Protein AF-A0A1Y1IFC0-F1 (afdb_monomer_lite)

Organism: Klebsormidium nitens (NCBI:txid105231)

pLDDT: mean 81.12, std 18.2, range [35.53, 97.94]

Structure (mmCIF, N/CA/C/O backbone):
data_AF-A0A1Y1IFC0-F1
#
_entry.id   AF-A0A1Y1IFC0-F1
#
loop_
_atom_site.group_PDB
_atom_site.id
_atom_site.type_symbol
_atom_site.label_atom_id
_atom_site.label_alt_id
_atom_site.label_comp_id
_atom_site.label_asym_id
_atom_site.label_entity_id
_atom_site.label_seq_id
_atom_site.pdbx_PDB_ins_code
_atom_site.Cartn_x
_atom_site.Cartn_y
_atom_site.Cartn_z
_atom_site.occupancy
_atom_site.B_iso_or_equiv
_atom_site.auth_seq_id
_atom_site.auth_comp_id
_atom_site.auth_asym_id
_atom_site.auth_atom_id
_atom_site.pdbx_PDB_model_num
ATOM 1 N N . MET A 1 1 ? -16.230 -30.493 -22.474 1.00 39.62 1 MET A N 1
ATOM 2 C CA . MET A 1 1 ? -15.843 -29.108 -22.814 1.00 39.62 1 MET A CA 1
ATOM 3 C C . MET A 1 1 ? -15.493 -28.414 -21.511 1.00 39.62 1 MET A C 1
ATOM 5 O O . ME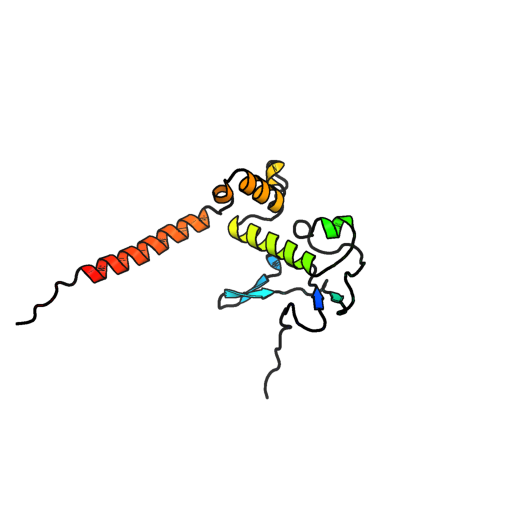T A 1 1 ? -16.393 -27.965 -20.816 1.00 39.62 1 MET A O 1
ATOM 9 N N . SER A 1 2 ? -14.221 -28.444 -21.116 1.00 35.53 2 SER A N 1
ATOM 10 C CA . SER A 1 2 ? -13.767 -27.797 -19.882 1.00 35.53 2 SER A CA 1
ATOM 11 C C . SER A 1 2 ? -13.486 -26.330 -20.181 1.00 35.53 2 SER A C 1
ATOM 13 O O . SER A 1 2 ? -12.669 -26.017 -21.045 1.00 35.53 2 SER A O 1
ATOM 15 N N . SER A 1 3 ? -14.214 -25.437 -19.519 1.00 42.81 3 SER A N 1
ATOM 16 C CA . SER A 1 3 ? -14.024 -23.993 -19.603 1.00 42.81 3 SER A CA 1
ATOM 17 C C . SER A 1 3 ? -12.736 -23.604 -18.875 1.00 42.81 3 SER A C 1
ATOM 19 O O . SER A 1 3 ? -12.694 -23.598 -17.646 1.00 42.81 3 SER A O 1
ATOM 21 N N . ASN A 1 4 ? -11.694 -23.282 -19.640 1.00 44.44 4 ASN A N 1
ATOM 22 C CA . ASN A 1 4 ? -10.499 -22.604 -19.146 1.00 44.44 4 ASN A CA 1
ATOM 23 C C . ASN A 1 4 ? -10.870 -21.175 -18.732 1.00 44.44 4 ASN A C 1
ATOM 25 O O . ASN A 1 4 ? -10.919 -20.271 -19.562 1.00 44.44 4 ASN A O 1
ATOM 29 N N . THR A 1 5 ? -11.121 -20.972 -17.444 1.00 47.12 5 THR A N 1
ATOM 30 C CA . THR A 1 5 ? -11.030 -19.657 -16.798 1.00 47.12 5 THR A CA 1
ATOM 31 C C . THR A 1 5 ? -9.863 -19.701 -15.827 1.00 47.12 5 THR A C 1
ATOM 33 O O . THR A 1 5 ? -10.053 -19.676 -14.611 1.00 47.12 5 THR A O 1
ATOM 36 N N . ASP A 1 6 ? -8.656 -19.849 -16.368 1.00 49.38 6 ASP A N 1
ATOM 37 C CA . ASP A 1 6 ? -7.444 -19.755 -15.566 1.00 49.38 6 ASP A CA 1
ATOM 38 C C . ASP A 1 6 ? -7.130 -18.264 -15.398 1.00 49.38 6 ASP A C 1
ATOM 40 O O . ASP A 1 6 ? -6.638 -17.590 -16.303 1.00 49.38 6 ASP A O 1
ATOM 44 N N . PHE A 1 7 ? -7.548 -17.715 -14.257 1.00 53.00 7 PHE A N 1
ATOM 45 C CA . PHE A 1 7 ? -7.097 -16.400 -13.817 1.00 53.00 7 PHE A CA 1
ATOM 46 C C . PHE A 1 7 ? -5.592 -16.494 -13.532 1.00 53.00 7 PHE A C 1
ATOM 48 O O . PHE A 1 7 ? -5.178 -17.456 -12.880 1.00 53.00 7 PHE A O 1
ATOM 55 N N . PRO A 1 8 ? -4.767 -15.524 -13.964 1.00 51.38 8 PRO A N 1
ATOM 56 C CA . PRO A 1 8 ? -3.340 -15.556 -13.678 1.00 51.38 8 PRO A CA 1
ATOM 57 C C . PRO A 1 8 ? -3.115 -15.619 -12.162 1.00 51.38 8 PRO A C 1
ATOM 59 O O . PRO A 1 8 ? -3.494 -14.712 -11.419 1.00 51.38 8 PRO A O 1
ATOM 62 N N . ARG A 1 9 ? -2.529 -16.726 -11.696 1.00 51.38 9 ARG A N 1
ATOM 63 C CA . ARG A 1 9 ? -2.094 -16.885 -10.307 1.00 51.38 9 ARG A CA 1
ATOM 64 C C . ARG A 1 9 ? -0.907 -15.959 -10.072 1.00 51.38 9 ARG A C 1
ATOM 66 O O . ARG A 1 9 ? 0.124 -16.096 -10.725 1.00 51.38 9 ARG A O 1
ATOM 73 N N . PHE A 1 10 ? -1.050 -15.031 -9.130 1.00 48.81 10 PHE A N 1
ATOM 74 C CA . PHE A 1 10 ? 0.073 -14.245 -8.634 1.00 48.81 10 PHE A CA 1
ATOM 75 C C . PHE A 1 10 ? 0.957 -15.186 -7.812 1.00 48.81 10 PHE A C 1
ATOM 77 O O . PHE A 1 10 ? 0.571 -15.619 -6.729 1.00 48.81 10 PHE A O 1
ATOM 84 N N . CYS A 1 11 ? 2.096 -15.586 -8.365 1.00 50.78 11 CYS A N 1
ATOM 85 C CA . CYS A 1 11 ? 3.029 -16.484 -7.696 1.00 50.78 11 CYS A CA 1
ATOM 86 C C . CYS A 1 11 ? 4.429 -15.874 -7.747 1.00 50.78 11 CYS A C 1
ATOM 88 O O . CYS A 1 11 ? 4.942 -15.535 -8.810 1.00 50.78 11 CYS A O 1
ATOM 90 N N . GLN A 1 12 ? 5.028 -15.728 -6.570 1.00 49.19 12 GLN A N 1
ATOM 91 C CA . GLN A 1 12 ? 6.325 -15.082 -6.368 1.00 49.19 12 GLN A CA 1
ATOM 92 C C . GLN A 1 12 ? 7.491 -15.905 -6.953 1.00 49.19 12 GLN A C 1
ATOM 94 O O . GLN A 1 12 ? 8.574 -15.376 -7.179 1.00 49.19 12 GLN A O 1
ATOM 99 N N . GLU A 1 13 ? 7.231 -17.179 -7.256 1.00 51.03 13 GLU A N 1
ATOM 100 C CA . GLU A 1 13 ? 8.144 -18.134 -7.898 1.00 51.03 13 GLU A CA 1
ATOM 101 C C . GLU A 1 13 ? 7.774 -18.418 -9.364 1.00 51.03 13 GLU A C 1
ATOM 103 O O . GLU A 1 13 ? 8.393 -19.257 -10.020 1.00 51.03 13 GLU A O 1
ATOM 108 N N . CYS A 1 14 ? 6.750 -17.747 -9.901 1.00 53.88 14 CYS A N 1
ATOM 109 C CA . CYS A 1 14 ? 6.320 -17.992 -11.267 1.00 53.88 14 CYS A CA 1
ATOM 110 C C . CYS A 1 14 ? 7.249 -17.295 -12.256 1.00 53.88 14 CYS A C 1
ATOM 112 O O . CYS A 1 14 ? 7.643 -16.139 -12.093 1.00 53.88 14 CYS A O 1
ATOM 114 N N . THR A 1 15 ? 7.593 -18.038 -13.302 1.00 55.91 15 THR A N 1
ATOM 115 C CA . THR A 1 15 ? 8.370 -17.548 -14.431 1.00 55.91 15 THR A CA 1
ATOM 116 C C . THR A 1 15 ? 7.414 -17.286 -15.593 1.00 55.91 15 THR A C 1
ATOM 118 O O . THR A 1 15 ? 6.713 -18.204 -16.022 1.00 55.91 15 THR A O 1
ATOM 121 N N . PRO A 1 16 ? 7.347 -16.050 -16.113 1.00 64.19 16 PRO A N 1
ATOM 122 C CA . PRO A 1 16 ? 8.096 -14.851 -15.717 1.00 64.19 16 PRO A CA 1
ATOM 123 C C . PRO A 1 16 ? 7.481 -14.103 -14.513 1.00 64.19 16 PRO A C 1
ATOM 125 O O . PRO A 1 16 ? 6.289 -14.231 -14.232 1.00 64.19 16 PRO A O 1
ATOM 128 N N . ARG A 1 17 ? 8.291 -13.279 -13.828 1.00 80.94 17 ARG A N 1
ATOM 129 C CA . ARG A 1 17 ? 7.840 -12.470 -12.684 1.00 80.94 17 ARG A CA 1
ATOM 130 C C . ARG A 1 17 ? 6.916 -11.354 -13.166 1.00 80.94 17 ARG A C 1
ATOM 132 O O . ARG A 1 17 ? 7.267 -10.611 -14.084 1.00 80.94 17 ARG A O 1
ATOM 139 N N . VAL A 1 18 ? 5.755 -11.219 -12.530 1.00 87.38 18 VAL A N 1
ATOM 140 C CA . VAL A 1 18 ? 4.762 -10.181 -12.839 1.00 87.38 18 VAL A CA 1
ATOM 141 C C . VAL A 1 18 ? 4.691 -9.195 -11.678 1.00 87.38 18 VAL A C 1
ATOM 143 O O . VAL A 1 18 ? 4.426 -9.594 -10.550 1.00 87.38 18 VAL A O 1
ATOM 146 N N . ILE A 1 19 ? 4.905 -7.915 -11.972 1.00 91.81 19 ILE A N 1
ATOM 147 C CA . ILE A 1 19 ? 4.760 -6.797 -11.035 1.00 91.81 19 ILE A CA 1
ATOM 148 C C . ILE A 1 19 ? 3.472 -6.060 -11.402 1.00 91.81 19 ILE A C 1
ATOM 150 O O . ILE A 1 19 ? 3.333 -5.592 -12.531 1.00 91.81 19 ILE A O 1
ATOM 154 N N . HIS A 1 20 ? 2.526 -5.962 -10.476 1.00 94.50 20 HIS A N 1
ATOM 155 C CA . HIS A 1 20 ? 1.199 -5.389 -10.678 1.00 94.50 20 HIS A CA 1
ATOM 156 C C . HIS A 1 20 ? 1.220 -3.860 -10.822 1.00 94.50 20 HIS A C 1
ATOM 158 O O . HIS A 1 20 ? 0.501 -3.326 -11.666 1.00 94.50 20 HIS A O 1
ATOM 164 N N . ARG A 1 21 ? 2.041 -3.151 -10.027 1.00 94.50 21 ARG A N 1
ATOM 165 C CA . ARG A 1 21 ? 2.176 -1.670 -9.951 1.00 94.50 21 ARG A CA 1
ATOM 166 C C . ARG A 1 21 ? 0.989 -0.888 -9.404 1.00 94.50 21 ARG A C 1
ATOM 168 O O . ARG A 1 21 ? 1.152 0.285 -9.082 1.00 94.50 21 ARG A O 1
ATOM 175 N N . ASP A 1 22 ? -0.188 -1.494 -9.313 1.00 95.81 22 ASP A N 1
ATOM 176 C CA . ASP A 1 22 ? -1.384 -0.817 -8.792 1.00 95.81 22 ASP A CA 1
ATOM 177 C C . ASP A 1 22 ? -2.145 -1.651 -7.755 1.00 95.81 22 ASP A C 1
ATOM 179 O O . ASP A 1 22 ? -3.365 -1.801 -7.811 1.00 95.81 22 ASP A O 1
ATOM 183 N N . VAL A 1 23 ? -1.409 -2.271 -6.828 1.00 97.31 23 VAL A N 1
ATOM 184 C CA . VAL A 1 23 ? -2.023 -2.979 -5.698 1.00 97.31 23 VAL A CA 1
ATOM 185 C C . VAL A 1 23 ? -2.659 -1.948 -4.765 1.00 97.31 23 VAL A C 1
ATOM 187 O O . VAL A 1 23 ? -1.972 -1.130 -4.162 1.00 97.31 23 VAL A O 1
ATOM 190 N N . LYS A 1 24 ? -3.987 -1.988 -4.645 1.00 96.44 24 LYS A N 1
ATOM 191 C CA . LYS A 1 24 ? -4.767 -1.106 -3.770 1.00 96.44 24 LYS A CA 1
ATOM 192 C C . LYS A 1 24 ? -6.077 -1.763 -3.370 1.00 96.44 24 LYS A C 1
ATOM 194 O O . LYS A 1 24 ? -6.554 -2.665 -4.055 1.00 96.44 24 LYS A O 1
ATOM 199 N N . ALA A 1 25 ? -6.695 -1.265 -2.302 1.00 95.19 25 ALA A N 1
ATOM 200 C CA . ALA A 1 25 ? -7.920 -1.852 -1.759 1.00 95.19 25 ALA A CA 1
ATOM 201 C C . ALA A 1 25 ? -9.053 -1.927 -2.800 1.00 95.19 25 ALA A C 1
ATOM 203 O O . ALA A 1 25 ? -9.736 -2.939 -2.883 1.00 95.19 25 ALA A O 1
ATOM 204 N N . SER A 1 26 ? -9.213 -0.910 -3.656 1.00 95.38 26 SER A N 1
ATOM 205 C CA . SER A 1 26 ? -10.253 -0.920 -4.699 1.00 95.38 26 SER A CA 1
ATOM 206 C C . SER A 1 26 ? -9.975 -1.878 -5.864 1.00 95.38 26 SER A C 1
ATOM 208 O O . SER A 1 26 ? -10.884 -2.138 -6.645 1.00 95.38 26 SER A O 1
ATOM 210 N N . ASN A 1 27 ? -8.746 -2.391 -5.985 1.00 97.06 27 ASN A N 1
ATOM 211 C CA . ASN A 1 27 ? -8.367 -3.399 -6.978 1.00 97.06 27 ASN A CA 1
ATOM 212 C C . ASN A 1 27 ? -8.399 -4.821 -6.395 1.00 97.06 27 ASN A C 1
ATOM 214 O O . ASN A 1 27 ? -8.115 -5.781 -7.105 1.00 97.06 27 ASN A O 1
ATOM 218 N N . ILE A 1 28 ? -8.758 -4.982 -5.118 1.00 96.69 28 ILE A N 1
ATOM 219 C CA . ILE A 1 28 ? -8.983 -6.286 -4.494 1.00 96.69 28 ILE A CA 1
ATOM 220 C C . ILE A 1 28 ? -10.489 -6.514 -4.444 1.00 96.69 28 ILE A C 1
ATOM 222 O O . ILE A 1 28 ? -11.210 -5.935 -3.634 1.00 96.69 28 ILE A O 1
ATOM 226 N N . LEU A 1 29 ? -10.973 -7.349 -5.353 1.00 97.12 29 LEU A N 1
ATOM 227 C CA . LEU A 1 29 ? -12.382 -7.688 -5.468 1.00 97.12 29 LEU A CA 1
ATOM 228 C C . LEU A 1 29 ? -12.722 -8.835 -4.522 1.00 97.12 29 LEU A C 1
ATOM 230 O O . LEU A 1 29 ? -11.935 -9.765 -4.351 1.00 97.12 29 LEU A O 1
ATOM 234 N N . LEU A 1 30 ? -13.927 -8.799 -3.962 1.00 96.69 30 LEU A N 1
ATOM 235 C CA . LEU A 1 30 ? -14.462 -9.889 -3.155 1.00 96.69 30 LEU A CA 1
ATOM 236 C C . LEU A 1 30 ? -15.459 -10.695 -3.980 1.00 96.69 30 LEU A C 1
ATOM 238 O O . LEU A 1 30 ? -16.352 -10.145 -4.630 1.00 96.69 30 LEU A O 1
ATOM 242 N N . THR A 1 31 ? -15.304 -12.016 -3.966 1.00 95.31 31 THR A N 1
ATOM 243 C CA . THR A 1 31 ? -16.314 -12.917 -4.529 1.00 95.31 31 THR A CA 1
ATOM 244 C C . THR A 1 31 ? -17.507 -13.069 -3.579 1.00 95.31 31 THR A C 1
ATOM 246 O O . THR A 1 31 ? -17.494 -12.584 -2.450 1.00 95.31 31 THR A O 1
ATOM 249 N N . ARG A 1 32 ? -18.543 -13.804 -4.010 1.00 93.56 32 ARG A N 1
ATOM 250 C CA . ARG A 1 32 ? -19.696 -14.145 -3.154 1.00 93.56 32 ARG A CA 1
ATOM 251 C C . ARG A 1 32 ? -19.306 -14.904 -1.883 1.00 93.56 32 ARG A C 1
ATOM 253 O O . ARG A 1 32 ? -20.019 -14.804 -0.895 1.00 93.56 32 ARG A O 1
ATOM 260 N N . ASN A 1 33 ? -18.192 -15.633 -1.918 1.00 95.50 33 ASN A N 1
ATOM 261 C CA . ASN A 1 33 ? -17.684 -16.399 -0.783 1.00 95.50 33 ASN A CA 1
ATOM 262 C C . ASN A 1 33 ? -16.658 -15.603 0.040 1.00 95.50 33 ASN A C 1
ATOM 264 O O . ASN A 1 33 ? -15.944 -16.190 0.839 1.00 95.50 33 ASN A O 1
ATOM 268 N N . PHE A 1 34 ? -16.542 -14.289 -0.186 1.00 92.69 34 PHE A N 1
ATOM 269 C CA . PHE A 1 34 ? -15.524 -13.422 0.416 1.00 92.69 34 PHE A CA 1
ATOM 270 C C . PHE A 1 34 ? -14.069 -13.783 0.073 1.00 92.69 34 PHE A C 1
ATOM 272 O O . PHE A 1 34 ? -13.145 -13.217 0.652 1.00 92.69 34 PHE A O 1
ATOM 279 N N . ASP A 1 35 ? -13.839 -14.630 -0.936 1.00 94.88 35 ASP A N 1
ATOM 280 C CA . ASP A 1 35 ? -12.491 -14.829 -1.473 1.00 94.88 35 ASP A CA 1
ATOM 281 C C . ASP A 1 35 ? -11.991 -13.534 -2.124 1.00 94.88 35 ASP A C 1
ATOM 283 O O . ASP A 1 35 ? -12.654 -12.987 -3.016 1.00 94.88 35 ASP A O 1
ATOM 287 N N . ALA A 1 36 ? -10.811 -13.073 -1.707 1.00 95.12 36 ALA A N 1
ATOM 288 C CA . ALA A 1 36 ? -10.150 -11.905 -2.272 1.00 95.12 36 ALA A CA 1
ATOM 289 C C . ALA A 1 36 ? -9.451 -12.245 -3.598 1.00 95.12 36 ALA A C 1
ATOM 291 O O . ALA A 1 36 ? -8.709 -13.224 -3.698 1.00 95.12 36 ALA A O 1
ATOM 292 N N . LYS A 1 37 ? -9.666 -11.416 -4.625 1.00 94.94 37 LYS A N 1
ATOM 293 C CA . LYS A 1 37 ? -9.040 -11.542 -5.947 1.00 94.94 37 LYS A CA 1
ATOM 294 C C . LYS A 1 37 ? -8.485 -10.204 -6.411 1.00 94.94 37 LYS A C 1
ATOM 296 O O . LYS A 1 37 ? -9.218 -9.222 -6.483 1.00 94.94 37 LYS A O 1
ATOM 301 N N . LEU A 1 38 ? -7.203 -10.182 -6.761 1.00 95.12 38 LEU A N 1
ATOM 302 C CA . LEU A 1 38 ? -6.561 -9.004 -7.335 1.00 95.12 38 LEU A CA 1
ATOM 303 C C . LEU A 1 38 ? -7.030 -8.791 -8.784 1.00 95.12 38 LEU A C 1
ATOM 305 O O . LEU A 1 38 ? -7.124 -9.744 -9.561 1.00 95.12 38 LEU A O 1
ATOM 309 N N . ALA A 1 39 ? -7.331 -7.547 -9.132 1.00 94.69 39 ALA A N 1
ATOM 310 C CA . ALA A 1 39 ? -7.805 -7.109 -10.437 1.00 94.69 39 ALA A CA 1
ATOM 311 C C . ALA A 1 39 ? -7.014 -5.886 -10.930 1.00 94.69 39 ALA A C 1
ATOM 313 O O . ALA A 1 39 ? -6.243 -5.299 -10.183 1.00 94.69 39 ALA A O 1
ATOM 314 N N . ASP A 1 40 ? -7.271 -5.485 -12.178 1.00 93.81 40 ASP A N 1
ATOM 315 C CA . ASP A 1 40 ? -6.667 -4.322 -12.848 1.00 93.81 40 ASP A CA 1
ATOM 316 C C . ASP A 1 40 ? -5.148 -4.411 -13.089 1.00 93.81 40 ASP A C 1
ATOM 318 O O . ASP A 1 40 ? -4.330 -3.651 -12.576 1.00 93.81 40 ASP A O 1
ATOM 322 N N . PHE A 1 41 ? -4.777 -5.322 -13.988 1.00 94.12 41 PHE A N 1
ATOM 323 C CA . PHE A 1 41 ? -3.403 -5.509 -14.455 1.00 94.12 41 PHE A CA 1
ATOM 324 C C . PHE A 1 41 ? -2.997 -4.503 -15.553 1.00 94.12 41 PHE A C 1
ATOM 326 O O . PHE A 1 41 ? -2.022 -4.739 -16.267 1.00 94.12 41 PHE A O 1
ATOM 333 N N . GLY A 1 42 ? -3.718 -3.386 -15.730 1.00 92.81 42 GLY A N 1
ATOM 334 C CA . GLY A 1 42 ? -3.460 -2.424 -16.813 1.00 92.81 42 GLY A CA 1
ATOM 335 C C . GLY A 1 42 ? -2.071 -1.775 -16.750 1.00 92.81 42 GLY A C 1
ATOM 336 O O . GLY A 1 42 ? -1.492 -1.412 -17.776 1.00 92.81 42 GLY A O 1
ATOM 337 N N . LEU A 1 43 ? -1.501 -1.678 -15.546 1.00 91.88 43 LEU A N 1
ATOM 338 C CA . LEU A 1 43 ? -0.144 -1.177 -15.320 1.00 91.88 43 LEU A CA 1
ATOM 339 C C . LEU A 1 43 ? 0.900 -2.287 -15.169 1.00 91.88 43 LEU A C 1
ATOM 341 O O . LEU A 1 43 ? 2.091 -1.972 -15.104 1.00 91.88 43 LEU A O 1
ATOM 345 N N . ALA A 1 44 ? 0.495 -3.558 -15.178 1.00 92.56 44 ALA A N 1
ATOM 346 C CA . ALA A 1 44 ? 1.381 -4.664 -14.859 1.00 92.56 44 ALA A CA 1
ATOM 347 C C . ALA A 1 44 ? 2.584 -4.745 -15.813 1.00 92.56 44 ALA A C 1
ATOM 349 O O . ALA A 1 44 ? 2.529 -4.356 -16.988 1.00 92.56 44 ALA A O 1
ATOM 350 N N . ARG A 1 45 ? 3.710 -5.232 -15.295 1.00 90.75 45 ARG A N 1
ATOM 351 C CA . ARG A 1 45 ? 4.955 -5.423 -16.040 1.00 90.75 45 ARG A CA 1
ATOM 352 C C . ARG A 1 45 ? 5.502 -6.815 -15.794 1.00 90.75 45 ARG A C 1
ATOM 354 O O . ARG A 1 45 ? 5.433 -7.332 -14.685 1.00 90.75 45 ARG A O 1
ATOM 361 N N . VAL A 1 46 ? 6.046 -7.398 -16.852 1.00 86.38 46 VAL A N 1
ATOM 362 C CA . VAL A 1 46 ? 6.734 -8.684 -16.811 1.00 86.38 46 VAL A CA 1
ATOM 363 C C . VAL A 1 46 ? 8.229 -8.398 -16.787 1.00 86.38 46 VAL A C 1
ATOM 365 O O . VAL A 1 46 ? 8.699 -7.601 -17.596 1.00 86.38 46 VAL A O 1
ATOM 368 N N . THR A 1 47 ? 8.952 -9.019 -15.861 1.00 80.81 47 THR A N 1
ATOM 369 C CA . THR A 1 47 ? 10.403 -8.855 -15.715 1.00 80.81 47 THR A CA 1
ATOM 370 C C . THR A 1 47 ? 11.118 -10.199 -15.848 1.00 80.81 47 THR A C 1
ATOM 372 O O . THR A 1 47 ? 10.571 -11.245 -15.470 1.00 80.81 47 THR A O 1
ATOM 375 N N . GLY A 1 48 ? 12.326 -10.182 -16.418 1.00 75.12 48 GLY A N 1
ATOM 376 C CA . GLY A 1 48 ? 13.177 -11.360 -16.541 1.00 75.12 48 GLY A CA 1
ATOM 377 C C . GLY A 1 48 ? 13.682 -11.860 -15.184 1.00 75.12 48 GLY A C 1
ATOM 378 O O . GLY A 1 48 ? 13.590 -11.178 -14.160 1.00 75.12 48 GLY A O 1
ATOM 379 N N . LEU A 1 49 ? 14.221 -13.081 -15.156 1.00 66.38 49 LEU A N 1
ATOM 380 C CA . LEU A 1 49 ? 14.846 -13.661 -13.955 1.00 66.38 49 LEU A CA 1
ATOM 381 C C . LEU A 1 49 ? 16.150 -12.946 -13.568 1.00 66.38 49 LEU A C 1
ATOM 383 O O . LEU A 1 49 ? 16.446 -12.815 -12.380 1.00 66.38 49 LEU A O 1
ATOM 387 N N . ASP A 1 50 ? 16.878 -12.438 -14.559 1.00 73.44 50 ASP A N 1
ATOM 388 C CA . ASP A 1 50 ? 18.169 -11.771 -14.359 1.00 73.44 50 ASP A CA 1
ATOM 389 C C . ASP A 1 50 ? 18.029 -10.259 -14.117 1.00 73.44 50 ASP A C 1
ATOM 391 O O . ASP A 1 50 ? 18.977 -9.593 -13.698 1.00 73.44 50 ASP A O 1
ATOM 395 N N . ASP A 1 51 ? 16.831 -9.714 -14.336 1.00 75.94 51 ASP A N 1
ATOM 396 C CA . ASP A 1 51 ? 16.548 -8.299 -14.135 1.00 75.94 51 ASP A CA 1
ATOM 397 C C . ASP A 1 51 ? 16.349 -8.010 -12.643 1.00 75.94 51 ASP A C 1
ATOM 399 O O . ASP A 1 51 ? 15.445 -8.549 -11.999 1.00 75.94 51 ASP A O 1
ATOM 403 N N . THR A 1 52 ? 17.181 -7.125 -12.091 1.00 79.06 52 THR A N 1
ATOM 404 C CA . THR A 1 52 ? 17.047 -6.652 -10.701 1.00 79.06 52 THR A CA 1
ATOM 405 C C . THR A 1 52 ? 15.969 -5.584 -10.549 1.00 79.06 52 THR A C 1
ATOM 407 O O . THR A 1 52 ? 15.432 -5.407 -9.460 1.00 79.06 52 THR A O 1
ATOM 410 N N . HIS A 1 53 ? 15.673 -4.854 -11.627 1.00 80.56 53 HIS A N 1
ATOM 411 C CA . HIS A 1 53 ? 14.656 -3.812 -11.681 1.00 80.56 53 HIS A CA 1
ATOM 412 C C . HIS A 1 53 ? 14.265 -3.499 -13.129 1.00 80.56 53 HIS A C 1
ATOM 414 O O . HIS A 1 53 ? 15.008 -3.775 -14.069 1.00 80.56 53 HIS A O 1
ATOM 420 N N . VAL A 1 54 ? 13.119 -2.843 -13.294 1.00 82.31 54 VAL A N 1
ATOM 421 C CA . VAL A 1 54 ? 12.645 -2.270 -14.553 1.00 82.31 54 VAL A CA 1
ATOM 422 C C . VAL A 1 54 ? 12.633 -0.749 -14.419 1.00 82.31 54 VAL A C 1
ATOM 424 O O . VAL A 1 54 ? 11.865 -0.193 -13.635 1.00 82.31 54 VAL A O 1
ATOM 427 N N . THR A 1 55 ? 13.453 -0.048 -15.200 1.00 82.06 55 THR A N 1
ATOM 428 C CA . THR A 1 55 ? 13.401 1.421 -15.265 1.00 82.06 55 THR A CA 1
ATOM 429 C C . THR A 1 55 ? 12.234 1.848 -16.150 1.00 82.06 55 THR A C 1
ATOM 431 O O . THR A 1 55 ? 12.198 1.566 -17.346 1.00 82.06 55 THR A O 1
ATOM 434 N N . THR A 1 56 ? 11.252 2.525 -15.563 1.00 80.31 56 THR A N 1
ATOM 435 C CA . THR A 1 56 ? 10.038 2.993 -16.246 1.00 80.31 56 THR A CA 1
ATOM 436 C C . THR A 1 56 ? 9.592 4.315 -15.633 1.00 80.31 56 THR A C 1
ATOM 438 O O . THR A 1 56 ? 9.854 4.578 -14.464 1.00 80.31 56 THR A O 1
ATOM 441 N N . GLY A 1 57 ? 8.842 5.127 -16.386 1.00 84.38 57 GLY A N 1
ATOM 442 C CA . GLY A 1 57 ? 8.152 6.282 -15.803 1.00 84.38 57 GLY A CA 1
ATOM 443 C C . GLY A 1 57 ? 7.263 5.856 -14.632 1.00 84.38 57 GLY A C 1
ATOM 444 O O . GLY A 1 57 ? 6.672 4.772 -14.695 1.00 84.38 57 GLY A O 1
ATOM 445 N N . ILE A 1 58 ? 7.200 6.684 -13.585 1.00 91.12 58 ILE A N 1
ATOM 446 C CA . ILE A 1 58 ? 6.415 6.426 -12.370 1.00 91.12 58 ILE A CA 1
ATOM 447 C C . ILE A 1 58 ? 4.939 6.271 -12.747 1.00 91.12 58 ILE A C 1
ATOM 449 O O . ILE A 1 58 ? 4.365 7.137 -13.402 1.00 91.12 58 ILE A O 1
ATOM 453 N N . ALA A 1 59 ? 4.335 5.154 -12.345 1.00 92.88 59 ALA A N 1
ATOM 454 C CA . ALA A 1 59 ? 2.907 4.901 -12.505 1.00 92.88 59 ALA A CA 1
ATOM 455 C C . ALA A 1 59 ? 2.388 4.050 -11.343 1.00 92.88 59 ALA A C 1
ATOM 457 O O . ALA A 1 59 ? 3.118 3.195 -10.842 1.00 92.88 59 ALA A O 1
ATOM 458 N N . GLY A 1 60 ? 1.134 4.288 -10.960 1.00 93.62 60 GLY A N 1
ATOM 459 C CA . GLY A 1 60 ? 0.433 3.651 -9.844 1.00 93.62 60 GLY A CA 1
ATOM 460 C C . GLY A 1 60 ? -0.400 4.678 -9.072 1.00 93.62 60 GLY A C 1
ATOM 461 O O . GLY A 1 60 ? -0.451 5.854 -9.441 1.00 93.62 60 GLY A O 1
ATOM 462 N N . THR A 1 61 ? -1.068 4.240 -8.008 1.00 94.75 61 THR A N 1
ATOM 463 C CA . THR A 1 61 ? -1.935 5.108 -7.198 1.00 94.75 61 THR A CA 1
ATOM 464 C C . THR A 1 61 ? -1.165 5.781 -6.057 1.00 94.75 61 THR A C 1
ATOM 466 O O . THR A 1 61 ? -0.514 5.116 -5.247 1.00 94.75 61 THR A O 1
ATOM 469 N N . TRP A 1 62 ? -1.273 7.111 -5.957 1.00 92.00 62 TRP A N 1
ATOM 470 C CA . TRP A 1 62 ? -0.686 7.886 -4.859 1.00 92.00 62 TRP A CA 1
ATOM 471 C C . TRP A 1 62 ? -1.148 7.367 -3.489 1.00 92.00 62 TRP A C 1
ATOM 473 O O . TRP A 1 62 ? -2.313 7.011 -3.314 1.00 92.00 62 TRP A O 1
ATOM 483 N N . GLY A 1 63 ? -0.228 7.311 -2.527 1.00 93.88 63 GLY A N 1
ATOM 484 C CA . GLY A 1 63 ? -0.461 6.722 -1.206 1.00 93.88 63 GLY A CA 1
ATOM 485 C C . GLY A 1 63 ? -0.216 5.211 -1.126 1.00 93.88 63 GLY A C 1
ATOM 486 O O . GLY A 1 63 ? -0.130 4.695 -0.021 1.00 93.88 63 GLY A O 1
ATOM 487 N N . TYR A 1 64 ? -0.070 4.507 -2.254 1.00 96.94 64 TYR A N 1
ATOM 488 C CA . TYR A 1 64 ? 0.338 3.091 -2.288 1.00 96.94 64 TYR A CA 1
ATOM 489 C C . TYR A 1 64 ? 1.763 2.903 -2.828 1.00 96.94 64 TYR A C 1
ATOM 491 O O . TYR A 1 64 ? 2.430 1.923 -2.496 1.00 96.94 64 TYR A O 1
ATOM 499 N N . LEU A 1 65 ? 2.236 3.860 -3.635 1.00 95.50 65 LEU A N 1
ATOM 500 C CA . LEU A 1 65 ? 3.582 3.871 -4.205 1.00 95.50 65 LEU A CA 1
ATOM 501 C C . LEU A 1 65 ? 4.650 3.803 -3.115 1.00 95.50 65 LEU A C 1
ATOM 503 O O . LEU A 1 65 ? 4.567 4.503 -2.107 1.00 95.50 65 LEU A O 1
ATOM 507 N N . SER A 1 66 ? 5.671 2.984 -3.350 1.00 95.12 66 SER A N 1
ATOM 508 C CA . SER A 1 66 ? 6.787 2.893 -2.424 1.00 95.12 66 SER A CA 1
ATOM 509 C C . SER A 1 66 ? 7.747 4.078 -2.583 1.00 95.12 66 SER A C 1
ATOM 511 O O . SER A 1 66 ? 7.956 4.566 -3.705 1.00 95.12 66 SER A O 1
ATOM 513 N N . PRO A 1 67 ? 8.333 4.565 -1.478 1.00 93.88 67 PRO A N 1
ATOM 514 C CA . PRO A 1 67 ? 9.171 5.759 -1.497 1.00 93.88 67 PRO A CA 1
ATOM 515 C C . PRO A 1 67 ? 10.418 5.575 -2.369 1.00 93.88 67 PRO A C 1
ATOM 517 O O . PRO A 1 67 ? 10.796 6.480 -3.112 1.00 93.88 67 PRO A O 1
ATOM 520 N N . GLU A 1 68 ? 11.027 4.390 -2.358 1.00 92.88 68 GLU A N 1
ATOM 521 C CA . GLU A 1 68 ? 12.189 4.075 -3.185 1.00 92.88 68 GLU A CA 1
ATOM 522 C C . GLU A 1 68 ? 11.852 4.061 -4.679 1.00 92.88 68 GLU A C 1
ATOM 524 O O . GLU A 1 68 ? 12.655 4.528 -5.490 1.00 92.88 68 GLU A O 1
ATOM 529 N N . TYR A 1 69 ? 10.651 3.612 -5.060 1.00 94.00 69 TYR A N 1
ATOM 530 C CA . TYR A 1 69 ? 10.217 3.663 -6.454 1.00 94.00 69 TYR A CA 1
ATOM 531 C C . TYR A 1 69 ? 9.981 5.096 -6.919 1.00 94.00 69 TYR A C 1
ATOM 533 O O . TYR A 1 69 ? 10.383 5.467 -8.021 1.00 94.00 69 TYR A O 1
ATOM 541 N N . MET A 1 70 ? 9.379 5.923 -6.066 1.00 93.44 70 MET A N 1
ATOM 542 C CA . MET A 1 70 ? 9.174 7.340 -6.358 1.00 93.44 70 MET A CA 1
ATOM 543 C C . MET A 1 70 ? 10.492 8.111 -6.476 1.00 93.44 70 MET A C 1
ATOM 545 O O . MET A 1 70 ? 10.596 9.011 -7.306 1.00 93.44 70 MET A O 1
ATOM 549 N N . ALA A 1 71 ? 11.495 7.754 -5.673 1.00 92.62 71 ALA A N 1
ATOM 550 C CA . ALA A 1 71 ? 12.798 8.409 -5.682 1.00 92.62 71 ALA A CA 1
ATOM 551 C C . ALA A 1 71 ? 13.676 7.989 -6.872 1.00 92.62 71 ALA A C 1
ATOM 553 O O . ALA A 1 71 ? 14.401 8.813 -7.425 1.00 92.62 71 ALA A O 1
ATOM 554 N N . THR A 1 72 ? 13.636 6.710 -7.256 1.00 92.00 72 THR A N 1
ATOM 555 C CA . THR A 1 72 ? 14.587 6.134 -8.224 1.00 92.00 72 THR A CA 1
ATOM 556 C C . THR A 1 72 ? 13.981 5.845 -9.596 1.00 92.00 72 THR A C 1
ATOM 558 O O . THR A 1 72 ? 14.712 5.715 -10.575 1.00 92.00 72 THR A O 1
ATOM 561 N N . GLY A 1 73 ? 12.656 5.693 -9.686 1.00 91.31 73 GLY A N 1
ATOM 562 C CA . GLY A 1 73 ? 11.977 5.165 -10.872 1.00 91.31 73 GLY A CA 1
ATOM 563 C C . GLY A 1 73 ? 12.261 3.680 -11.149 1.00 91.31 73 GLY A C 1
ATOM 564 O O . GLY A 1 73 ? 11.857 3.171 -12.198 1.00 91.31 73 GLY A O 1
ATOM 565 N N . GLN A 1 74 ? 12.944 2.977 -10.237 1.00 92.19 74 GLN A N 1
ATOM 566 C CA . GLN A 1 74 ? 13.291 1.564 -10.380 1.00 92.19 74 GLN A CA 1
ATOM 567 C C . GLN A 1 74 ? 12.156 0.682 -9.865 1.00 92.19 74 GLN A C 1
ATOM 569 O O . GLN A 1 74 ? 11.888 0.624 -8.665 1.00 92.19 74 GLN A O 1
ATOM 574 N N . LEU A 1 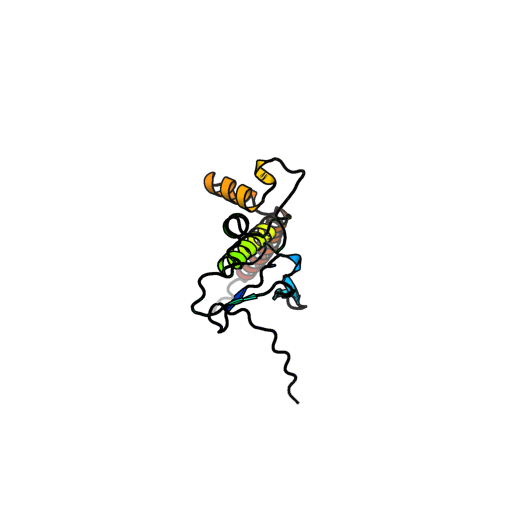75 ? 11.483 -0.003 -10.786 1.00 91.12 75 LEU A N 1
ATOM 575 C CA . LEU A 1 75 ? 10.394 -0.912 -10.461 1.00 91.12 75 LEU A CA 1
ATOM 576 C C . LEU A 1 75 ? 10.923 -2.320 -10.150 1.00 91.12 75 LEU A C 1
ATOM 578 O O . LEU A 1 75 ? 11.663 -2.897 -10.938 1.00 91.12 75 LEU A O 1
ATOM 582 N N . THR A 1 76 ? 10.482 -2.897 -9.043 1.00 91.31 76 THR A N 1
ATOM 583 C CA . THR A 1 76 ? 10.813 -4.228 -8.523 1.00 91.31 76 THR A CA 1
ATOM 584 C C . THR A 1 76 ? 9.558 -4.870 -7.924 1.00 91.31 76 THR A C 1
ATOM 586 O O . THR A 1 76 ? 8.562 -4.195 -7.653 1.00 91.31 76 THR A O 1
ATOM 589 N N . GLU A 1 77 ? 9.591 -6.172 -7.641 1.00 90.75 77 GLU A N 1
ATOM 590 C CA . GLU A 1 77 ? 8.499 -6.848 -6.931 1.00 90.75 77 GLU A CA 1
ATOM 591 C C . GLU A 1 77 ? 8.260 -6.292 -5.516 1.00 90.75 77 GLU A C 1
ATOM 593 O O . GLU A 1 77 ? 7.162 -6.415 -4.972 1.00 90.75 77 GLU A O 1
ATOM 598 N N . LYS A 1 78 ? 9.261 -5.634 -4.913 1.00 92.56 78 LYS A N 1
ATOM 599 C CA . LYS A 1 78 ? 9.136 -5.023 -3.581 1.00 92.56 78 LYS A CA 1
ATOM 600 C C . LYS A 1 78 ? 8.163 -3.849 -3.563 1.00 92.56 78 LYS A C 1
ATOM 602 O O . LYS A 1 78 ? 7.589 -3.563 -2.515 1.00 92.56 78 LYS A O 1
ATOM 607 N N . ASN A 1 79 ? 7.896 -3.234 -4.713 1.00 94.38 79 ASN A N 1
ATOM 608 C CA . ASN A 1 79 ? 6.926 -2.147 -4.793 1.00 94.38 79 ASN A CA 1
ATOM 609 C C . ASN A 1 79 ? 5.489 -2.647 -4.577 1.00 94.38 79 ASN A C 1
ATOM 611 O O . ASN A 1 79 ? 4.706 -1.982 -3.896 1.00 94.38 79 ASN A O 1
ATOM 615 N N . ASP A 1 80 ? 5.155 -3.845 -5.071 1.00 95.44 80 ASP A N 1
ATOM 616 C CA . ASP A 1 80 ? 3.864 -4.479 -4.775 1.00 95.44 80 ASP A CA 1
ATOM 617 C C . ASP A 1 80 ? 3.781 -4.912 -3.305 1.00 95.44 80 ASP A C 1
ATOM 619 O O . ASP A 1 80 ? 2.719 -4.798 -2.698 1.00 95.44 80 ASP A O 1
ATOM 623 N N . VAL A 1 81 ? 4.899 -5.345 -2.704 1.00 96.12 81 VAL A N 1
ATOM 624 C CA . VAL A 1 81 ? 4.962 -5.691 -1.270 1.00 96.12 81 VAL A CA 1
ATOM 625 C C . VAL A 1 81 ? 4.661 -4.471 -0.398 1.00 96.12 81 VAL A C 1
ATOM 627 O O . VAL A 1 81 ? 3.843 -4.564 0.516 1.00 96.12 81 VAL A O 1
ATOM 630 N N . HIS A 1 82 ? 5.267 -3.318 -0.696 1.00 96.62 82 HIS A N 1
ATOM 631 C CA . HIS A 1 82 ? 4.955 -2.062 -0.010 1.00 96.62 82 HIS A CA 1
ATOM 632 C C . HIS A 1 82 ? 3.471 -1.703 -0.163 1.00 96.62 82 HIS A C 1
ATOM 634 O O . HIS A 1 82 ? 2.775 -1.480 0.826 1.00 96.62 82 HIS A O 1
ATOM 640 N N . SER A 1 83 ? 2.972 -1.712 -1.402 1.00 97.56 83 SER A N 1
ATOM 641 C CA . SER A 1 83 ? 1.578 -1.382 -1.719 1.00 97.56 83 SER A CA 1
ATOM 642 C C . SER A 1 83 ? 0.589 -2.302 -0.988 1.00 97.56 83 SER A C 1
ATOM 644 O O . SER A 1 83 ? -0.430 -1.849 -0.467 1.00 97.56 83 SER A O 1
ATOM 646 N N . PHE A 1 84 ? 0.909 -3.594 -0.879 1.00 97.62 84 PHE A N 1
ATOM 647 C CA . PHE A 1 84 ? 0.146 -4.554 -0.087 1.00 97.62 84 PHE A CA 1
ATOM 648 C C . PHE A 1 84 ? 0.195 -4.245 1.418 1.00 97.62 84 PHE A C 1
ATOM 650 O O . PHE A 1 84 ? -0.833 -4.313 2.086 1.00 97.62 84 PHE A O 1
ATOM 657 N N . GLY A 1 85 ? 1.346 -3.826 1.952 1.00 97.75 85 GLY A N 1
ATOM 658 C CA . GLY A 1 85 ? 1.454 -3.335 3.330 1.00 97.75 85 GLY A CA 1
ATOM 659 C C . GLY A 1 85 ? 0.504 -2.165 3.609 1.00 97.75 85 GLY A C 1
ATOM 660 O O . GLY A 1 85 ? -0.214 -2.169 4.609 1.00 97.75 85 GLY A O 1
ATOM 661 N N . VAL A 1 86 ? 0.403 -1.213 2.677 1.00 97.94 86 VAL A N 1
ATOM 662 C CA . VAL A 1 86 ? -0.566 -0.109 2.765 1.00 97.94 86 VAL A CA 1
ATOM 663 C C . VAL A 1 86 ? -2.012 -0.620 2.772 1.00 97.94 86 VAL A C 1
ATOM 665 O O . VAL A 1 86 ? -2.845 -0.097 3.517 1.00 97.94 86 VAL A O 1
ATOM 668 N N . VAL A 1 87 ? -2.333 -1.651 1.981 1.00 97.69 87 VAL A N 1
ATOM 669 C CA . VAL A 1 87 ? -3.655 -2.302 2.013 1.00 97.69 87 VAL A CA 1
ATOM 670 C C . VAL A 1 87 ? -3.943 -2.891 3.393 1.00 97.69 87 VAL A C 1
ATOM 672 O O . VAL A 1 87 ? -5.029 -2.664 3.920 1.00 97.69 87 VAL A O 1
ATOM 675 N N . LEU A 1 88 ? -2.990 -3.597 4.006 1.00 97.06 88 LEU A N 1
ATOM 676 C CA . LEU A 1 88 ? -3.175 -4.166 5.344 1.00 97.06 88 LEU A CA 1
ATOM 677 C C . LEU A 1 88 ? -3.449 -3.080 6.389 1.00 97.06 88 LEU A C 1
ATOM 679 O O . LEU A 1 88 ? -4.408 -3.191 7.149 1.00 97.06 88 LEU A O 1
ATOM 683 N N . LEU A 1 89 ? -2.668 -1.998 6.380 1.00 96.81 89 LEU A N 1
ATOM 684 C CA . LEU A 1 89 ? -2.891 -0.867 7.284 1.00 96.81 89 LEU A CA 1
ATOM 685 C C . LEU A 1 89 ? -4.256 -0.213 7.042 1.00 96.81 89 LEU A C 1
ATOM 687 O O . LEU A 1 89 ? -4.964 0.111 7.990 1.00 96.81 89 LEU A O 1
ATOM 691 N N . THR A 1 90 ? -4.653 -0.065 5.776 1.00 96.00 90 THR A N 1
ATOM 692 C CA . THR A 1 90 ? -5.970 0.463 5.382 1.00 96.00 90 THR A CA 1
ATOM 693 C C . THR A 1 90 ? -7.103 -0.395 5.950 1.00 96.00 90 THR A C 1
ATOM 695 O O . THR A 1 90 ? -8.103 0.150 6.411 1.00 96.00 90 THR A O 1
ATOM 698 N N . LEU A 1 91 ? -6.955 -1.724 5.934 1.00 94.94 91 LEU A N 1
ATOM 699 C CA . LEU A 1 91 ? -7.944 -2.657 6.480 1.00 94.94 91 LEU A CA 1
ATOM 700 C C . LEU A 1 91 ? -8.034 -2.560 8.006 1.00 94.94 91 LEU A C 1
ATOM 702 O O . LEU A 1 91 ? -9.135 -2.443 8.534 1.00 94.94 91 LEU A O 1
ATOM 706 N N . VAL A 1 92 ? -6.891 -2.559 8.699 1.00 94.44 92 VAL A N 1
ATOM 707 C CA . VAL A 1 92 ? -6.838 -2.485 10.170 1.00 94.44 92 VAL A CA 1
ATOM 708 C C . VAL A 1 92 ? -7.374 -1.148 10.679 1.00 94.44 92 VAL A C 1
ATOM 710 O O . VAL A 1 92 ? -8.191 -1.126 11.597 1.00 94.44 92 VAL A O 1
ATOM 713 N N . ALA A 1 93 ? -6.974 -0.039 10.054 1.00 93.50 93 ALA A N 1
ATOM 714 C CA . ALA A 1 93 ? -7.430 1.293 10.439 1.00 93.50 93 ALA A CA 1
ATOM 715 C C . ALA A 1 93 ? -8.838 1.622 9.931 1.00 93.50 93 ALA A C 1
ATOM 717 O O . ALA A 1 93 ? -9.517 2.508 10.455 1.00 93.50 93 ALA A O 1
ATOM 718 N N . GLY A 1 94 ? -9.307 0.924 8.895 1.00 93.00 94 GLY A N 1
ATOM 719 C CA . GLY A 1 94 ? -10.564 1.213 8.208 1.00 93.00 94 GLY A CA 1
ATOM 720 C C . GLY A 1 94 ? -10.660 2.660 7.709 1.00 93.00 94 GLY A C 1
ATOM 721 O O . GLY A 1 94 ? -11.747 3.240 7.689 1.00 93.00 94 GLY A O 1
ATOM 722 N N . ARG A 1 95 ? -9.525 3.255 7.319 1.00 92.31 95 ARG A N 1
ATOM 723 C CA . ARG A 1 95 ? -9.426 4.599 6.729 1.00 92.31 95 ARG A CA 1
ATOM 724 C C . ARG A 1 95 ? -8.540 4.572 5.487 1.00 92.31 95 ARG A C 1
ATOM 726 O O . ARG A 1 95 ? -7.731 3.668 5.320 1.00 92.31 95 ARG A O 1
ATOM 733 N N . ARG A 1 96 ? -8.688 5.568 4.610 1.00 93.31 96 ARG A N 1
ATOM 734 C CA . ARG A 1 96 ? -7.863 5.699 3.394 1.00 93.31 96 ARG A CA 1
ATOM 735 C C . ARG A 1 96 ? -6.384 5.915 3.756 1.00 93.31 96 ARG A C 1
ATOM 737 O O . ARG A 1 96 ? -6.113 6.528 4.786 1.00 93.31 96 ARG A O 1
ATOM 744 N N . PRO A 1 97 ? -5.435 5.489 2.902 1.00 94.00 97 PRO A N 1
ATOM 745 C CA . PRO A 1 97 ? -4.006 5.621 3.191 1.00 94.00 97 PRO A CA 1
ATOM 746 C C . PRO A 1 97 ? -3.520 7.072 3.226 1.00 94.00 97 PRO A C 1
ATOM 748 O O . PRO A 1 97 ? -2.492 7.352 3.833 1.00 94.00 97 PRO A O 1
ATOM 751 N N . THR A 1 98 ? -4.258 7.990 2.594 1.00 93.38 98 THR A N 1
ATOM 752 C CA . THR A 1 98 ? -4.007 9.431 2.655 1.00 93.38 98 THR A CA 1
ATOM 753 C C . THR A 1 98 ? -5.265 10.179 3.074 1.00 93.38 98 THR A C 1
ATOM 755 O O . THR A 1 98 ? -6.317 10.002 2.446 1.00 93.38 98 THR A O 1
ATOM 758 N N . VAL A 1 99 ? -5.155 11.044 4.082 1.00 89.38 99 VAL A N 1
ATOM 759 C CA . VAL A 1 99 ? -6.253 11.884 4.584 1.00 89.38 99 VAL A CA 1
ATOM 760 C C . VAL A 1 99 ? -5.782 13.346 4.608 1.00 89.38 99 VAL A C 1
ATOM 762 O O . VAL A 1 99 ? -5.127 13.750 5.562 1.00 89.38 99 VAL A O 1
ATOM 765 N N . PRO A 1 100 ? -6.073 14.144 3.561 1.00 84.00 100 PRO A N 1
ATOM 766 C CA . PRO A 1 100 ? -5.523 15.498 3.421 1.00 84.00 100 PRO A CA 1
ATOM 767 C C . PRO A 1 100 ? -5.891 16.462 4.554 1.00 84.00 100 PRO A C 1
ATOM 769 O O . PRO A 1 100 ? -5.101 17.340 4.880 1.00 84.00 100 PRO A O 1
ATOM 772 N N . ASP A 1 101 ? -7.069 16.285 5.154 1.00 88.31 101 ASP A N 1
ATOM 773 C CA . ASP A 1 101 ? -7.589 17.158 6.215 1.00 88.31 101 ASP A CA 1
ATOM 774 C C . ASP A 1 101 ? -7.213 16.679 7.634 1.00 88.31 101 ASP A C 1
ATOM 776 O O . ASP A 1 101 ? -7.726 17.200 8.625 1.00 88.31 101 ASP A O 1
ATOM 780 N N . ALA A 1 102 ? -6.357 15.658 7.751 1.00 85.50 102 ALA A N 1
ATOM 781 C CA . ALA A 1 102 ? -5.880 15.144 9.033 1.00 85.50 102 ALA A CA 1
ATOM 782 C C . ALA A 1 102 ? -4.716 15.991 9.591 1.00 85.50 102 ALA A C 1
ATOM 784 O O . ALA A 1 102 ? -4.073 16.735 8.842 1.00 85.50 102 ALA A O 1
ATOM 785 N N . PRO A 1 103 ? -4.395 15.871 10.895 1.00 87.00 103 PRO A N 1
ATOM 786 C CA . PRO A 1 103 ? -3.136 16.380 11.432 1.00 87.00 103 PRO A CA 1
ATOM 787 C C . PRO A 1 103 ? -1.951 15.890 10.597 1.00 87.00 103 PRO A C 1
ATOM 789 O O . PRO A 1 103 ? -1.983 14.769 10.097 1.00 87.00 103 PRO A O 1
ATOM 792 N N . VAL A 1 104 ? -0.899 16.703 10.465 1.00 84.19 104 VAL A N 1
ATOM 793 C CA . VAL A 1 104 ? 0.262 16.417 9.593 1.00 84.19 104 VAL A CA 1
ATOM 794 C C . VAL A 1 104 ? 0.824 15.007 9.812 1.00 84.19 104 VAL A C 1
ATOM 796 O O . VAL A 1 104 ? 1.103 14.303 8.848 1.00 84.19 104 VAL A O 1
ATOM 799 N N . GLU A 1 105 ? 0.911 14.579 11.070 1.00 81.69 105 GLU A N 1
ATOM 800 C CA . GLU A 1 105 ? 1.423 13.266 11.489 1.00 81.69 105 GLU A CA 1
ATOM 801 C C . GLU A 1 105 ? 0.523 12.088 11.072 1.00 81.69 105 GLU A C 1
ATOM 803 O O . GLU A 1 105 ? 0.957 10.942 11.069 1.00 81.69 105 GLU A O 1
ATOM 808 N N . GLU A 1 106 ? -0.730 12.362 10.707 1.00 86.62 106 GLU A N 1
ATOM 809 C CA . GLU A 1 106 ? -1.747 11.382 10.330 1.00 86.62 106 GLU A CA 1
ATOM 810 C C . GLU A 1 106 ? -2.088 11.39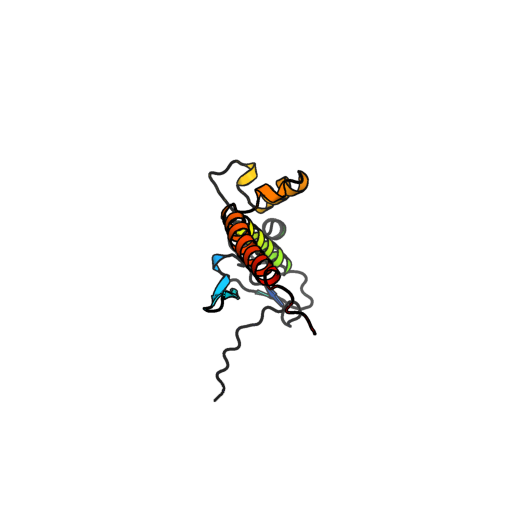2 8.836 1.00 86.62 106 GLU A C 1
ATOM 812 O O . GLU A 1 106 ? -2.820 10.513 8.367 1.00 86.62 106 GLU A O 1
ATOM 817 N N . VAL A 1 107 ? -1.575 12.366 8.076 1.00 91.69 107 VAL A N 1
ATOM 818 C CA . VAL A 1 107 ? -1.911 12.529 6.656 1.00 91.69 107 VAL A CA 1
ATOM 819 C C . VAL A 1 107 ? -1.567 11.273 5.865 1.00 91.69 107 VAL A C 1
ATOM 821 O O . VAL A 1 107 ? -2.355 10.889 4.999 1.00 91.69 107 VAL A O 1
ATOM 824 N N . TYR A 1 108 ? -0.439 10.620 6.165 1.00 94.75 108 TYR A N 1
ATOM 825 C CA . TYR A 1 108 ? -0.004 9.390 5.508 1.00 94.75 108 TYR A CA 1
ATOM 826 C C . TYR A 1 108 ? 0.010 8.206 6.479 1.00 94.75 108 TYR A C 1
ATOM 828 O O . TYR A 1 108 ? 0.739 8.174 7.468 1.00 94.75 108 TYR A O 1
ATOM 836 N N . LEU A 1 109 ? -0.824 7.210 6.185 1.00 94.94 109 LEU A N 1
ATOM 837 C CA . LEU A 1 109 ? -1.112 6.093 7.081 1.00 94.94 109 LEU A CA 1
ATOM 838 C C . LEU A 1 109 ? 0.118 5.243 7.454 1.00 94.94 109 LEU A C 1
ATOM 840 O O . LEU A 1 109 ? 0.233 4.909 8.630 1.00 94.94 109 LEU A O 1
ATOM 844 N N . PRO A 1 110 ? 1.042 4.890 6.540 1.00 95.44 110 PRO A N 1
ATOM 845 C CA . PRO A 1 110 ? 2.246 4.144 6.905 1.00 95.44 110 PRO A CA 1
ATOM 846 C C . PRO A 1 110 ? 3.173 4.901 7.857 1.00 95.44 110 PRO A C 1
ATOM 848 O O . PRO A 1 110 ? 3.680 4.300 8.798 1.00 95.44 110 PRO A O 1
ATOM 851 N N . GLU A 1 111 ? 3.358 6.208 7.654 1.00 94.25 111 GLU A N 1
ATOM 852 C CA . GLU A 1 111 ? 4.159 7.044 8.560 1.00 94.25 111 GLU A CA 1
ATOM 853 C C . GLU A 1 111 ? 3.506 7.152 9.937 1.00 94.25 111 GLU A C 1
ATOM 855 O O . GLU A 1 111 ? 4.176 6.975 10.954 1.00 94.25 111 GLU A O 1
ATOM 860 N N . TRP A 1 112 ? 2.187 7.348 9.979 1.00 94.88 112 TRP A N 1
ATOM 861 C CA . TRP A 1 112 ? 1.446 7.369 11.236 1.00 94.88 112 TRP A CA 1
ATOM 862 C C . TRP A 1 112 ? 1.524 6.032 11.982 1.00 94.88 112 TRP A C 1
ATOM 864 O O . TRP A 1 112 ? 1.824 5.996 13.174 1.00 94.88 112 TRP A O 1
ATOM 874 N N . ALA A 1 113 ? 1.312 4.916 11.278 1.00 95.50 113 ALA A N 1
ATOM 875 C CA . ALA A 1 113 ? 1.410 3.577 11.852 1.00 95.50 113 ALA A CA 1
ATOM 876 C C . ALA A 1 113 ? 2.820 3.292 12.391 1.00 95.50 113 ALA A C 1
ATOM 878 O O . ALA A 1 113 ? 2.960 2.694 13.457 1.00 95.50 113 ALA A O 1
ATOM 879 N N . TRP A 1 114 ? 3.858 3.749 11.686 1.00 94.75 114 TRP A N 1
ATOM 880 C CA . TRP A 1 114 ? 5.237 3.651 12.154 1.00 94.75 114 TRP A CA 1
ATOM 881 C C . TRP A 1 114 ? 5.466 4.469 13.430 1.00 94.75 114 TRP A C 1
ATOM 883 O O . TRP A 1 114 ? 6.002 3.944 14.404 1.00 94.75 114 TRP A O 1
ATOM 893 N N . ALA A 1 115 ? 4.990 5.715 13.475 1.00 94.75 115 ALA A N 1
ATOM 894 C CA . ALA A 1 115 ? 5.105 6.566 14.658 1.00 94.75 115 ALA A CA 1
ATOM 895 C C . ALA A 1 115 ? 4.395 5.965 15.886 1.00 94.75 115 ALA A C 1
ATOM 897 O O . ALA A 1 115 ? 4.924 6.027 16.995 1.00 94.75 115 ALA A O 1
ATOM 898 N N . LEU A 1 116 ? 3.224 5.347 15.700 1.00 95.25 116 LEU A N 1
ATOM 899 C CA . LEU A 1 116 ? 2.530 4.609 16.761 1.00 95.25 116 LEU A CA 1
ATOM 900 C C . LEU A 1 116 ? 3.317 3.369 17.206 1.00 95.25 116 LEU A C 1
ATOM 902 O O . LEU A 1 116 ? 3.385 3.086 18.401 1.00 95.25 116 LEU A O 1
ATOM 906 N N . ALA A 1 117 ? 3.941 2.642 16.273 1.00 94.81 117 ALA A N 1
ATOM 907 C CA . ALA A 1 117 ? 4.785 1.490 16.593 1.00 94.81 117 ALA A CA 1
ATOM 908 C C . ALA A 1 117 ? 5.984 1.875 17.465 1.00 94.81 117 ALA A C 1
ATOM 910 O O . ALA A 1 117 ? 6.250 1.206 18.462 1.00 94.81 117 ALA A O 1
ATOM 911 N N . GLU A 1 118 ? 6.666 2.975 17.142 1.00 96.19 118 GLU A N 1
ATOM 912 C CA . GLU A 1 118 ? 7.801 3.477 17.927 1.00 96.19 118 GLU A CA 1
ATOM 913 C C . GLU A 1 118 ? 7.403 3.897 19.347 1.00 96.19 118 GLU A C 1
ATOM 915 O O . GLU A 1 118 ? 8.200 3.778 20.278 1.00 96.19 118 GLU A O 1
ATOM 920 N N . ARG A 1 119 ? 6.160 4.356 19.526 1.00 95.56 119 ARG A N 1
ATOM 921 C CA . ARG A 1 119 ? 5.597 4.748 20.827 1.00 95.56 119 ARG A CA 1
ATOM 922 C C . ARG A 1 119 ? 4.955 3.585 21.585 1.00 95.56 119 ARG A C 1
ATOM 924 O O . ARG A 1 119 ? 4.566 3.762 22.733 1.00 95.56 119 ARG A O 1
ATOM 931 N N . ASN A 1 120 ? 4.883 2.397 20.977 1.00 94.81 120 ASN A N 1
ATOM 932 C CA . ASN A 1 120 ? 4.166 1.233 21.499 1.00 94.81 120 ASN A CA 1
ATOM 933 C C . ASN A 1 120 ? 2.656 1.501 21.708 1.00 94.81 120 ASN A C 1
ATOM 935 O O . ASN A 1 120 ? 2.064 1.049 22.682 1.00 94.81 120 ASN A O 1
ATOM 939 N N . GLU A 1 121 ? 2.042 2.228 20.769 1.00 95.38 121 GLU A N 1
ATOM 940 C CA . GLU A 1 121 ? 0.637 2.672 20.784 1.00 95.38 121 GLU A CA 1
ATOM 941 C C . GLU A 1 121 ? -0.146 2.148 19.556 1.00 95.38 121 GLU A C 1
ATOM 943 O O . GLU A 1 121 ? -1.101 2.767 19.087 1.00 95.38 121 GLU A O 1
ATOM 948 N N . LEU A 1 122 ? 0.251 1.001 18.986 1.00 93.31 122 LEU A N 1
ATOM 949 C CA . LEU A 1 122 ? -0.373 0.440 17.770 1.00 93.31 122 LEU A CA 1
ATOM 950 C C . LEU A 1 122 ? -1.864 0.120 17.914 1.00 93.31 122 LEU A C 1
ATOM 952 O O . LEU A 1 122 ? -2.572 0.063 16.914 1.00 93.31 122 LEU A O 1
ATOM 956 N N . GLU A 1 123 ? -2.358 -0.072 19.132 1.00 92.38 123 GLU A N 1
ATOM 957 C CA . GLU A 1 123 ? -3.789 -0.216 19.414 1.00 92.38 123 GLU A CA 1
ATOM 958 C C . GLU A 1 123 ? -4.624 0.974 18.921 1.00 92.38 123 GLU A C 1
ATOM 960 O O . GLU A 1 123 ? -5.738 0.774 18.445 1.00 92.38 123 GLU A O 1
ATOM 965 N N . LEU A 1 124 ? -4.062 2.191 18.912 1.00 91.81 124 LEU A N 1
ATOM 966 C CA . LEU A 1 124 ? -4.736 3.390 18.399 1.00 91.81 124 LEU A CA 1
ATOM 967 C C . LEU A 1 124 ? -4.972 3.343 16.882 1.00 91.81 124 LEU A C 1
ATOM 969 O O . LEU A 1 124 ? -5.802 4.086 16.358 1.00 91.81 124 LEU A O 1
ATOM 973 N N . LEU A 1 125 ? -4.252 2.471 16.172 1.00 92.94 125 LEU A N 1
ATOM 974 C CA . LEU A 1 125 ? -4.443 2.244 14.745 1.00 92.94 125 LEU A CA 1
ATOM 975 C C . LEU A 1 125 ? -5.715 1.434 14.466 1.00 92.94 125 LEU A C 1
ATOM 977 O O . LEU A 1 125 ? -6.238 1.517 13.360 1.00 92.94 125 LEU A O 1
ATOM 981 N N . ILE A 1 126 ? -6.193 0.621 15.413 1.00 92.81 126 ILE A N 1
ATOM 982 C CA . ILE A 1 126 ? -7.273 -0.342 15.174 1.00 92.81 126 ILE A CA 1
ATOM 983 C C . ILE A 1 126 ? -8.602 0.393 15.014 1.00 92.81 126 ILE A C 1
ATOM 985 O O . ILE A 1 126 ? -8.990 1.224 15.832 1.00 92.81 126 ILE A O 1
ATOM 989 N N . ASN A 1 127 ? -9.346 0.061 13.957 1.00 90.50 127 ASN A N 1
ATOM 990 C CA . ASN A 1 127 ? -10.670 0.626 13.762 1.00 90.50 127 ASN A CA 1
ATOM 991 C C . ASN A 1 127 ? -11.612 0.220 14.916 1.00 90.50 127 ASN A C 1
ATOM 993 O O . ASN A 1 127 ? -11.849 -0.978 15.097 1.00 90.50 127 ASN A O 1
ATOM 997 N N . PRO A 1 128 ? -12.268 1.170 15.611 1.00 87.38 128 PRO A N 1
ATOM 998 C CA . PRO A 1 128 ? -13.170 0.853 16.723 1.00 87.38 128 PRO A CA 1
ATOM 999 C C . PRO A 1 128 ? -14.350 -0.060 16.352 1.00 87.38 128 PRO A C 1
ATOM 1001 O O . PRO A 1 128 ? -14.963 -0.682 17.218 1.00 87.38 128 PRO A O 1
ATOM 1004 N N . ARG A 1 129 ? -14.717 -0.149 15.064 1.00 84.88 129 ARG A N 1
ATOM 1005 C CA . ARG A 1 129 ? -15.753 -1.086 14.597 1.00 84.88 129 ARG A CA 1
ATOM 1006 C C . ARG A 1 129 ? -15.297 -2.543 14.669 1.00 84.88 129 ARG A C 1
ATOM 1008 O O . ARG A 1 129 ? -16.125 -3.395 14.959 1.00 84.88 129 ARG A O 1
ATOM 1015 N N . LEU A 1 130 ? -14.006 -2.811 14.469 1.00 81.00 130 LEU A N 1
ATOM 1016 C CA . LEU A 1 130 ? -13.444 -4.161 14.579 1.00 81.00 130 LEU A CA 1
ATOM 1017 C C . LEU A 1 130 ? -13.449 -4.654 16.034 1.00 81.00 130 LEU A C 1
ATOM 1019 O O . LEU A 1 130 ? -13.620 -5.843 16.290 1.00 81.00 130 LEU A O 1
ATOM 1023 N N . GLU A 1 131 ? -13.311 -3.745 17.001 1.00 70.19 131 GLU A N 1
ATOM 1024 C CA . GLU A 1 131 ? -13.344 -4.099 18.425 1.00 70.19 131 GLU A CA 1
ATOM 1025 C C . GLU A 1 131 ? -14.741 -4.510 18.900 1.00 70.19 131 GLU A C 1
ATOM 1027 O O . GLU A 1 131 ? -14.870 -5.459 19.680 1.00 70.19 131 GLU A O 1
ATOM 1032 N N . ARG A 1 132 ? -15.788 -3.841 18.397 1.00 64.00 132 ARG A N 1
ATOM 1033 C CA . ARG A 1 132 ? -17.187 -4.165 18.727 1.00 64.00 132 ARG A CA 1
ATOM 1034 C C . ARG A 1 132 ? -17.585 -5.560 18.251 1.00 64.00 132 ARG A C 1
ATOM 1036 O O . ARG A 1 132 ? -18.177 -6.319 19.008 1.00 64.00 132 ARG A O 1
ATOM 1043 N N . GLU A 1 133 ? -17.183 -5.943 17.041 1.00 61.62 133 GLU A N 1
ATOM 1044 C CA . GLU A 1 133 ? -17.489 -7.276 16.504 1.00 61.62 133 GLU A CA 1
ATOM 1045 C C . GLU A 1 133 ? -16.798 -8.400 17.295 1.00 61.62 133 GLU A C 1
ATOM 1047 O O . GLU A 1 133 ? -17.377 -9.475 17.470 1.00 61.62 133 GLU A O 1
ATOM 1052 N N . ARG A 1 134 ? -15.589 -8.150 17.825 1.00 56.69 134 ARG A N 1
ATOM 1053 C CA . ARG A 1 134 ? -14.865 -9.103 18.683 1.00 56.69 134 ARG A CA 1
ATOM 1054 C C . ARG A 1 134 ? -15.577 -9.333 20.014 1.00 56.69 134 ARG A C 1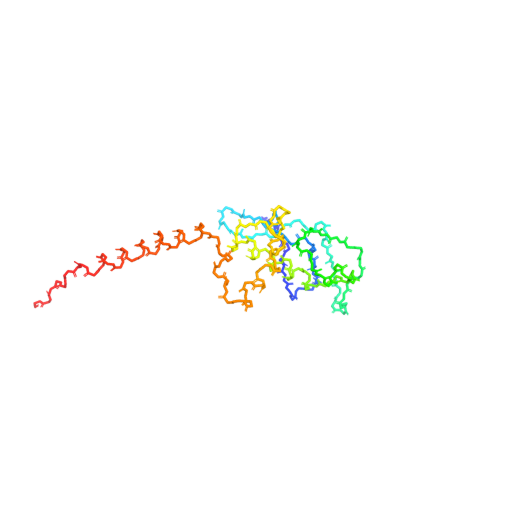
ATOM 1056 O O . ARG A 1 134 ? -15.601 -10.464 20.493 1.00 56.69 134 ARG A O 1
ATOM 1063 N N 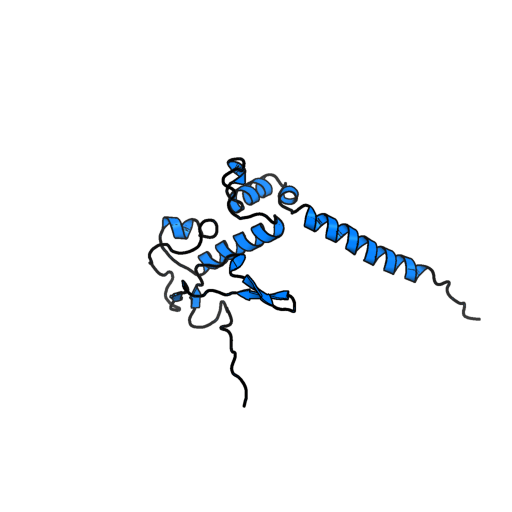. THR A 1 135 ? -16.128 -8.278 20.611 1.00 59.41 135 THR A N 1
ATOM 1064 C CA . THR A 1 135 ? -16.859 -8.384 21.882 1.00 59.41 135 THR A CA 1
ATOM 1065 C C . THR A 1 135 ? -18.177 -9.130 21.685 1.00 59.41 135 THR A C 1
ATOM 1067 O O . THR A 1 135 ? -18.448 -10.076 22.417 1.00 59.41 135 THR A O 1
ATOM 1070 N N . GLU A 1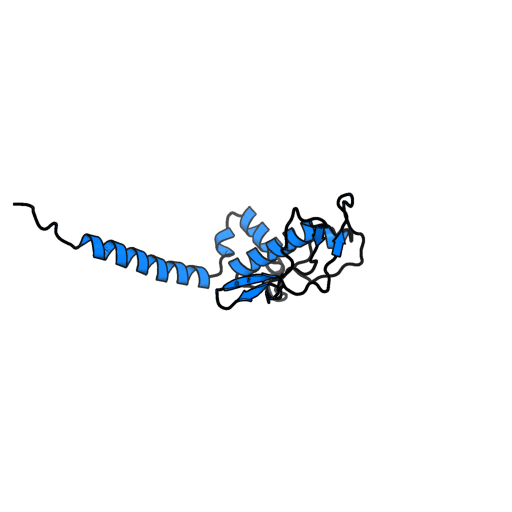 136 ? -18.925 -8.820 20.625 1.00 58.94 136 GLU A N 1
ATOM 1071 C CA . GLU A 1 136 ? -20.210 -9.474 20.329 1.00 58.94 136 GLU A CA 1
ATOM 1072 C C . GLU A 1 136 ? -20.065 -10.972 19.981 1.00 58.94 136 GLU A C 1
ATOM 1074 O O . GLU A 1 136 ? -20.846 -11.803 20.450 1.00 58.94 136 GLU A O 1
ATOM 1079 N N . HIS A 1 137 ? -19.045 -11.361 19.204 1.00 55.56 137 HIS A N 1
ATOM 1080 C CA . HIS A 1 137 ? -18.812 -12.776 18.865 1.00 55.56 137 HIS A CA 1
ATOM 1081 C C . HIS A 1 137 ? -18.101 -13.557 19.983 1.00 55.56 137 HIS A C 1
ATOM 1083 O O . HIS A 1 137 ? -18.356 -14.752 20.153 1.00 55.56 137 HIS A O 1
ATOM 1089 N N . GLY A 1 138 ? -17.236 -12.903 20.766 1.00 55.72 138 GLY A N 1
ATOM 1090 C CA . GLY A 1 138 ? -16.574 -13.505 21.928 1.00 55.72 138 GLY A CA 1
ATOM 1091 C C . GLY A 1 138 ? -17.563 -13.871 23.036 1.00 55.72 138 GLY A C 1
ATOM 1092 O O . GLY A 1 138 ? -17.513 -14.984 23.558 1.00 55.72 138 GLY A O 1
ATOM 1093 N N . GLU A 1 139 ? -18.531 -12.992 23.314 1.00 53.81 139 GLU A N 1
ATOM 1094 C CA . GLU A 1 139 ? -19.628 -13.270 24.250 1.00 53.81 139 GLU A CA 1
ATOM 1095 C C . GLU A 1 139 ? -20.532 -14.413 23.757 1.00 53.81 139 GLU A C 1
ATOM 1097 O O . GLU A 1 139 ? -21.001 -15.226 24.557 1.00 53.81 139 GLU A O 1
ATOM 1102 N N . SER A 1 140 ? -20.727 -14.547 22.439 1.00 55.94 140 SER A N 1
ATOM 1103 C CA . SER A 1 140 ? -21.485 -15.661 21.855 1.00 55.94 140 SER A CA 1
ATOM 1104 C C . SER A 1 140 ? -20.792 -17.015 22.082 1.00 55.94 140 SER A C 1
ATOM 1106 O O . SER A 1 140 ? -21.445 -17.961 22.530 1.00 55.94 140 SER A O 1
ATOM 1108 N N . MET A 1 141 ? -19.469 -17.103 21.893 1.00 51.97 141 MET A N 1
ATOM 1109 C CA . MET A 1 141 ? -18.685 -18.323 22.164 1.00 51.97 141 MET A CA 1
ATOM 1110 C C . MET A 1 141 ? -18.581 -18.664 23.664 1.00 51.97 141 MET A C 1
ATOM 1112 O O . MET A 1 141 ? -18.664 -19.839 24.036 1.00 51.97 141 MET A O 1
ATOM 1116 N N . GLU A 1 142 ? -18.457 -17.669 24.547 1.00 58.84 142 GLU A N 1
ATOM 1117 C CA . GLU A 1 142 ? -18.477 -17.895 26.003 1.00 58.84 142 GLU A CA 1
ATOM 1118 C C . GLU A 1 142 ? -19.867 -18.309 26.509 1.00 58.84 142 GLU A C 1
ATOM 1120 O O . GLU A 1 142 ? -19.979 -19.167 27.387 1.00 58.84 142 GLU A O 1
ATOM 1125 N N . SER A 1 143 ? -20.946 -17.778 25.924 1.00 56.53 143 SER A N 1
ATOM 1126 C CA . SER A 1 143 ? -22.313 -18.200 26.261 1.00 56.53 143 SER A CA 1
ATOM 1127 C C . SER A 1 143 ? -22.584 -19.665 25.890 1.00 56.53 143 SER A C 1
ATOM 1129 O O . SER A 1 143 ? -23.284 -20.371 26.618 1.00 56.53 143 SER A O 1
ATOM 1131 N N . MET A 1 144 ? -21.966 -20.149 24.806 1.00 53.72 144 MET A N 1
ATOM 1132 C CA . MET A 1 144 ? -22.122 -21.518 24.314 1.00 53.72 144 MET A CA 1
ATOM 1133 C C . MET A 1 144 ? -21.391 -22.525 25.218 1.00 53.72 144 MET A C 1
ATOM 1135 O O . MET A 1 144 ? -21.985 -23.517 25.637 1.00 53.72 144 MET A O 1
ATOM 1139 N N . THR A 1 145 ? -20.162 -22.213 25.644 1.00 58.97 145 THR A N 1
ATOM 1140 C CA . THR A 1 145 ? -19.372 -23.060 26.566 1.00 58.97 145 THR A CA 1
ATOM 1141 C C . THR A 1 145 ? -19.927 -23.082 27.997 1.00 58.97 145 THR A C 1
ATOM 1143 O O . THR A 1 145 ? -19.871 -24.104 28.687 1.00 58.97 145 THR A O 1
ATOM 1146 N N . ARG A 1 146 ? -20.546 -21.985 28.452 1.00 56.22 146 ARG A N 1
ATOM 1147 C CA . ARG A 1 146 ? -21.220 -21.927 29.762 1.00 56.22 146 ARG A CA 1
ATOM 1148 C C . ARG A 1 146 ? -22.530 -22.723 29.794 1.00 56.22 146 ARG A C 1
ATOM 1150 O O . ARG A 1 146 ? -22.933 -23.169 30.862 1.00 56.22 146 ARG A O 1
ATOM 1157 N N . SER A 1 147 ? -23.173 -22.928 28.642 1.00 56.28 147 SER A N 1
ATOM 1158 C CA . SER A 1 147 ? -24.401 -23.727 28.532 1.00 56.28 147 SER A CA 1
ATOM 1159 C C . SER A 1 147 ? -24.155 -25.245 28.530 1.00 56.28 147 SER A C 1
ATOM 1161 O O . SER A 1 147 ? -24.986 -25.990 29.043 1.00 56.28 147 SER A O 1
ATOM 1163 N N . GLU A 1 148 ? -22.994 -25.712 28.054 1.00 53.72 148 GLU A N 1
ATOM 1164 C CA . GLU A 1 148 ? -22.624 -27.141 28.052 1.00 53.72 148 GLU A CA 1
ATOM 1165 C C . GLU A 1 148 ? -22.176 -27.666 29.429 1.00 53.72 148 GLU A C 1
ATOM 1167 O O . GLU A 1 148 ? -22.292 -28.857 29.705 1.00 53.72 148 GLU A O 1
ATOM 1172 N N . SER A 1 149 ? -21.729 -26.789 30.334 1.00 53.94 149 SER A N 1
ATOM 1173 C CA . SER A 1 149 ? -21.334 -27.149 31.711 1.00 53.94 149 SER A CA 1
ATOM 1174 C C . SER A 1 149 ? -22.505 -27.250 32.702 1.00 53.94 149 SER A C 1
ATOM 1176 O O . SER A 1 149 ? -22.284 -27.490 33.889 1.00 53.94 149 SER A O 1
ATOM 1178 N N . LEU A 1 150 ? -23.751 -27.087 32.234 1.00 51.56 150 LEU A N 1
ATOM 1179 C CA . LEU A 1 150 ? -24.961 -27.140 33.064 1.00 51.56 150 LEU A CA 1
ATOM 1180 C C . LEU A 1 150 ? -25.727 -28.473 32.986 1.00 51.56 150 LEU A C 1
ATOM 1182 O O . LEU A 1 150 ? -26.815 -28.573 33.554 1.00 51.56 150 LEU A O 1
ATOM 1186 N N . PHE A 1 151 ? -25.194 -29.491 32.302 1.00 52.09 151 PHE A N 1
ATOM 1187 C CA . PHE A 1 151 ? -25.762 -30.838 32.357 1.00 52.09 151 PHE A CA 1
ATOM 1188 C C . PHE A 1 151 ? -25.237 -31.560 33.607 1.00 52.09 151 PHE A C 1
ATOM 1190 O O . PHE A 1 151 ? -24.037 -31.828 33.683 1.00 52.09 151 PHE A O 1
ATOM 1197 N N . PRO A 1 152 ? -26.086 -31.860 34.609 1.00 46.81 152 PRO A N 1
ATOM 1198 C CA . PRO A 1 152 ? -25.674 -32.702 35.719 1.00 46.81 152 PRO A CA 1
ATOM 1199 C C . PRO A 1 152 ? -25.330 -34.094 35.187 1.00 46.81 152 PRO A C 1
ATOM 1201 O O . PRO A 1 152 ? -26.084 -34.669 34.401 1.00 46.81 152 PRO A O 1
ATOM 1204 N N . ASP A 1 153 ? -24.184 -34.602 35.632 1.00 54.97 153 ASP A N 1
ATOM 1205 C CA . ASP A 1 153 ? -23.734 -35.972 35.421 1.00 54.97 153 ASP A CA 1
ATOM 1206 C C . ASP A 1 153 ? -24.839 -36.924 35.910 1.00 54.97 153 ASP A C 1
ATOM 1208 O O . ASP A 1 153 ? -25.118 -37.024 37.110 1.00 54.97 153 ASP A O 1
ATOM 1212 N N . PHE A 1 154 ? -25.568 -37.533 34.971 1.00 49.41 154 PHE A N 1
ATOM 1213 C CA . PHE A 1 154 ? -26.559 -38.549 35.300 1.00 49.41 154 PHE A CA 1
ATOM 1214 C C . PHE A 1 154 ? -25.788 -39.795 35.716 1.00 49.41 154 PHE A C 1
ATOM 1216 O O . PHE A 1 154 ? -25.235 -40.503 34.880 1.00 49.41 154 PHE A O 1
ATOM 1223 N N . GLY A 1 155 ? -25.735 -39.996 37.032 1.00 46.69 155 GLY A N 1
ATOM 1224 C CA . GLY A 1 155 ? -24.933 -41.018 37.682 1.00 46.69 155 GLY A CA 1
ATOM 1225 C C . GLY A 1 155 ? -25.119 -42.425 37.122 1.00 46.69 155 GLY A C 1
ATOM 1226 O O . GLY A 1 155 ? -26.232 -42.877 36.847 1.00 46.69 155 GLY A O 1
ATOM 1227 N N . GLU A 1 156 ? -23.997 -43.129 37.039 1.00 47.00 156 GLU A N 1
ATOM 1228 C CA . GLU A 1 156 ? -23.961 -44.582 36.965 1.00 47.00 156 GLU A CA 1
ATOM 1229 C C . GLU A 1 156 ? -24.337 -45.159 38.343 1.00 47.00 156 GLU A C 1
ATOM 1231 O O . GLU A 1 156 ? -23.698 -44.866 39.357 1.00 47.00 156 GLU A O 1
ATOM 1236 N N . THR A 1 157 ? -25.413 -45.949 38.374 1.00 55.38 157 THR A N 1
ATOM 1237 C CA . THR A 1 157 ? -25.735 -46.908 39.447 1.00 55.38 157 THR A CA 1
ATOM 1238 C C . THR A 1 157 ? -25.112 -48.260 39.161 1.00 55.38 157 THR A C 1
ATOM 1240 O O . THR A 1 157 ? -25.241 -48.691 37.991 1.00 55.38 157 THR A O 1
#

Radius of gyration: 22.55 Å; chains: 1; bounding box: 45×64×62 Å

Foldseek 3Di:
DDDPPDDDDQDCPDPFHKAQQAQAPVQFDQDPVRDTDGHDSVVMDTDHPPDQWDQDPRDYDPLLADPCCVVPSTHDNVSNVSSVVLRVLCVQQVHHQADPPDDPCPRGRVSVCVVCVVVVNNVVSGHVVVVVVCVVVVVVVVVVVVVVVPDPDPDDD

Secondary structure (DSSP, 8-state):
-----------TTPSSEEE-S---GGGEEE-TT--EEE--GGG-EEE-SS-S-EE----S-TTTS-HHHHHH-EE-HHHHHHHHHHHHHHHHHTS-SB-TTS-GGGSBHHHHHHHHHHHT-GGGGS-HHHHHHHHHHHHHHHHHHHHHTTS------

InterPro domains:
  IPR000719 Protein kinase domain [PF00069] (17-98)
  IPR000719 Protein kinase domain [PS50011] (1-151)
  IPR008271 Serine/threonine-protein kinase, active site [PS00108] (18-30)
  IPR011009 Protein kinase-like domain superfamily [SSF56112] (15-130)
  IPR052059 Cysteine-rich Ser/Thr receptor-like kinase [PTHR47973] (12-134)

Sequence (157 aa):
MSSNTDFPRFCQECTPRVIHRDVKASNILLTRNFDAKLADFGLARVTGLDDTHVTTGIAGTWGYLSPEYMATGQLTEKNDVHSFGVVLLTLVAGRRPTVPDAPVEEVYLPEWAWALAERNELELLINPRLERERTEHGESMESMTRSESLFPDFGET